Protein AF-A0A7Z9PZ47-F1 (afdb_monomer_lite)

Sequence (108 aa):
MQDSTTNFDTPYLTEKERDVLIDIAVGLTDRAIAERRYLSRRGVTSRLHSLYRKLRISIGRTPKGAQLYNLRNRAVAVAFFHGLLTRDTLRQHEQLWQKGEEDGGLRN

Structure (mmCIF, N/CA/C/O backbone):
data_AF-A0A7Z9PZ47-F1
#
_entry.id   AF-A0A7Z9PZ47-F1
#
loop_
_atom_site.group_PDB
_atom_site.id
_atom_site.type_symbol
_atom_site.label_atom_id
_atom_site.label_alt_id
_atom_site.label_comp_id
_atom_site.label_asym_id
_atom_site.label_entity_id
_atom_site.label_seq_id
_atom_site.pdbx_PDB_ins_code
_atom_site.Cartn_x
_atom_site.Cartn_y
_atom_site.Cartn_z
_atom_site.occupancy
_atom_site.B_iso_or_equiv
_atom_site.auth_seq_id
_atom_site.auth_comp_id
_atom_site.auth_asym_id
_atom_site.auth_atom_id
_atom_site.pdbx_PDB_model_num
ATOM 1 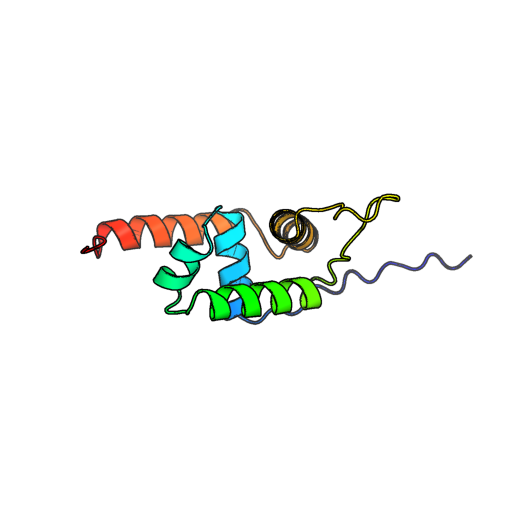N N . MET A 1 1 ? 9.726 -38.317 -3.929 1.00 53.78 1 MET A N 1
ATOM 2 C CA . MET A 1 1 ? 9.619 -36.912 -4.372 1.00 53.78 1 MET A CA 1
ATOM 3 C C . MET A 1 1 ? 8.779 -36.192 -3.336 1.00 53.78 1 MET A C 1
ATOM 5 O O . MET A 1 1 ? 7.614 -36.524 -3.203 1.00 53.78 1 MET A O 1
ATOM 9 N N . GLN A 1 2 ? 9.394 -35.349 -2.506 1.00 38.81 2 GLN A N 1
ATOM 10 C CA . GLN A 1 2 ? 8.678 -34.557 -1.502 1.00 38.81 2 GLN A CA 1
ATOM 11 C C . GLN A 1 2 ? 7.973 -33.413 -2.229 1.00 38.81 2 GLN A C 1
ATOM 13 O O . GLN A 1 2 ? 8.635 -32.478 -2.682 1.00 38.81 2 GLN A O 1
ATOM 18 N N . ASP A 1 3 ? 6.651 -33.508 -2.366 1.00 42.09 3 ASP A N 1
ATOM 19 C CA . ASP A 1 3 ? 5.838 -32.350 -2.711 1.00 42.09 3 ASP A CA 1
ATOM 20 C C . ASP A 1 3 ? 6.030 -31.317 -1.609 1.00 42.09 3 ASP A C 1
ATOM 22 O O . ASP A 1 3 ? 5.629 -31.487 -0.458 1.00 42.09 3 ASP A O 1
ATOM 26 N N . SER A 1 4 ? 6.740 -30.259 -1.981 1.00 45.03 4 SER A N 1
ATOM 27 C CA . SER A 1 4 ? 6.929 -29.075 -1.170 1.00 45.03 4 SER A CA 1
ATOM 28 C C . SER A 1 4 ? 5.570 -28.394 -1.083 1.00 45.03 4 SER A C 1
ATOM 30 O O . SER A 1 4 ? 5.241 -27.562 -1.929 1.00 45.03 4 SER A O 1
ATOM 32 N N . THR A 1 5 ? 4.759 -28.780 -0.094 1.00 45.31 5 THR A N 1
ATOM 33 C CA . THR A 1 5 ? 3.590 -28.015 0.341 1.00 45.31 5 THR A CA 1
ATOM 34 C C . THR A 1 5 ? 4.056 -26.583 0.517 1.00 45.31 5 THR A C 1
ATOM 36 O O . THR A 1 5 ? 4.807 -26.261 1.439 1.00 45.31 5 THR A O 1
ATOM 39 N N . THR A 1 6 ? 3.704 -25.749 -0.454 1.00 52.12 6 THR A N 1
ATOM 40 C CA . THR A 1 6 ? 4.057 -24.342 -0.489 1.00 52.12 6 THR A CA 1
ATOM 41 C C . THR A 1 6 ? 3.356 -23.750 0.716 1.00 52.12 6 THR A C 1
ATOM 43 O O . THR A 1 6 ? 2.136 -23.630 0.724 1.00 52.12 6 THR A O 1
ATOM 46 N N . ASN A 1 7 ? 4.107 -23.504 1.786 1.00 42.97 7 ASN A N 1
ATOM 47 C CA . ASN A 1 7 ? 3.565 -22.925 2.999 1.00 42.97 7 ASN A CA 1
ATOM 48 C C . ASN A 1 7 ? 3.008 -21.552 2.601 1.00 42.97 7 ASN A C 1
ATOM 50 O O . ASN A 1 7 ? 3.773 -20.629 2.306 1.00 42.97 7 ASN A O 1
ATOM 54 N N . PHE A 1 8 ? 1.683 -21.435 2.481 1.00 56.66 8 PHE A N 1
ATOM 55 C CA . PHE A 1 8 ? 0.997 -20.176 2.201 1.00 56.66 8 PHE A CA 1
ATOM 56 C C . PHE A 1 8 ? 0.990 -19.344 3.483 1.00 56.66 8 PHE A C 1
ATOM 58 O O . PHE A 1 8 ? -0.067 -19.024 4.017 1.00 56.66 8 PHE A O 1
ATOM 65 N N . ASP A 1 9 ? 2.177 -19.029 4.002 1.00 68.12 9 ASP A N 1
ATOM 66 C CA . ASP A 1 9 ? 2.321 -18.157 5.156 1.00 68.12 9 ASP A CA 1
ATOM 67 C C . ASP A 1 9 ? 1.698 -16.813 4.790 1.00 68.12 9 ASP A C 1
ATOM 69 O O . ASP A 1 9 ? 2.233 -16.061 3.968 1.00 68.12 9 ASP A O 1
ATOM 73 N N . THR A 1 10 ? 0.526 -16.538 5.360 1.00 73.31 10 THR A N 1
ATOM 74 C CA . THR A 1 10 ? -0.184 -15.283 5.151 1.00 73.31 10 THR A CA 1
ATOM 75 C C . THR A 1 10 ? 0.743 -14.140 5.559 1.00 73.31 10 THR A C 1
ATOM 77 O O . THR A 1 10 ? 1.185 -14.089 6.712 1.00 73.31 10 THR A O 1
ATOM 80 N N . PRO A 1 11 ? 1.083 -13.217 4.644 1.00 80.19 11 PRO A N 1
ATOM 81 C CA . PRO A 1 11 ? 2.074 -12.202 4.944 1.00 80.19 11 PRO A CA 1
ATOM 82 C C . PRO A 1 11 ? 1.569 -11.266 6.045 1.00 80.19 11 PRO A C 1
ATOM 84 O O . PRO A 1 11 ? 0.483 -10.692 5.954 1.00 80.19 11 PRO A O 1
ATOM 87 N N . TYR A 1 12 ? 2.380 -11.092 7.090 1.00 85.50 12 TYR A N 1
ATOM 88 C CA . TYR A 1 12 ? 2.051 -10.209 8.204 1.00 85.50 12 TYR A CA 1
ATOM 89 C C . TYR A 1 12 ? 2.212 -8.738 7.793 1.00 85.50 12 TYR A C 1
ATOM 91 O O . TYR A 1 12 ? 3.325 -8.214 7.670 1.00 85.50 12 TYR A O 1
ATOM 99 N N . LEU A 1 13 ? 1.082 -8.065 7.577 1.00 88.19 13 LEU A N 1
ATOM 100 C CA . LEU A 1 13 ? 1.009 -6.637 7.278 1.00 88.19 13 LEU A CA 1
ATOM 101 C C . LEU A 1 13 ? 0.625 -5.849 8.529 1.00 88.19 13 LEU A C 1
ATOM 103 O O . LEU A 1 13 ? -0.282 -6.236 9.266 1.00 88.19 13 LEU A O 1
ATOM 107 N N . THR A 1 14 ? 1.282 -4.709 8.733 1.00 90.12 14 THR A N 1
ATOM 108 C CA . THR A 1 14 ? 0.831 -3.727 9.731 1.00 90.12 14 THR A CA 1
ATOM 109 C C . THR A 1 14 ? -0.507 -3.121 9.303 1.00 90.12 14 THR A C 1
ATOM 111 O O . THR A 1 14 ? -0.824 -3.118 8.112 1.00 90.12 14 THR A O 1
ATOM 114 N N . GLU A 1 15 ? -1.274 -2.548 10.237 1.00 87.31 15 GLU A N 1
ATOM 115 C CA . GLU A 1 15 ? -2.528 -1.848 9.903 1.00 87.31 15 GLU A CA 1
ATOM 116 C C . GLU A 1 15 ? -2.318 -0.807 8.805 1.00 87.31 15 GLU A C 1
ATOM 118 O O . GLU A 1 15 ? -3.002 -0.852 7.791 1.00 87.31 15 GLU A O 1
ATOM 123 N N . LYS A 1 16 ? -1.274 0.024 8.927 1.00 88.88 16 LYS A N 1
ATOM 124 C CA . LYS A 1 16 ? -0.938 1.064 7.942 1.00 88.88 16 LYS A CA 1
ATOM 125 C C . LYS A 1 16 ? -0.599 0.513 6.551 1.00 88.88 16 LYS A C 1
ATOM 127 O O . LYS A 1 16 ? -0.785 1.210 5.559 1.00 88.88 16 LYS A O 1
ATOM 132 N N . GLU A 1 17 ? -0.050 -0.696 6.454 1.00 91.38 17 GLU A N 1
ATOM 133 C CA . GLU A 1 17 ? 0.238 -1.338 5.163 1.00 91.38 17 GLU A CA 1
ATOM 134 C C . GLU A 1 17 ? -1.008 -1.994 4.572 1.00 91.38 17 GLU A C 1
ATOM 136 O O . GLU A 1 17 ? -1.225 -1.887 3.367 1.00 91.38 17 GLU A O 1
ATOM 141 N N . ARG A 1 18 ? -1.836 -2.627 5.413 1.00 90.88 18 ARG A N 1
ATOM 142 C CA . ARG A 1 18 ? -3.145 -3.164 5.015 1.00 90.88 18 ARG A CA 1
ATOM 143 C C . ARG A 1 18 ? -4.043 -2.052 4.485 1.00 90.88 18 ARG A C 1
ATOM 145 O O . ARG A 1 18 ? -4.675 -2.192 3.452 1.00 90.88 18 ARG A O 1
ATOM 152 N N . ASP A 1 19 ? -4.017 -0.924 5.159 1.00 90.50 19 ASP A N 1
ATOM 153 C CA . ASP A 1 19 ? -4.697 0.298 4.789 1.00 90.50 19 ASP A CA 1
ATOM 154 C C . ASP A 1 19 ? -4.344 0.793 3.383 1.00 90.50 19 ASP A C 1
ATOM 156 O O . ASP A 1 19 ? -5.225 1.003 2.551 1.00 90.50 19 ASP A O 1
ATOM 160 N N . VAL A 1 20 ? -3.047 0.928 3.098 1.00 92.75 20 VAL A N 1
ATOM 161 C CA . VAL A 1 20 ? -2.568 1.323 1.767 1.00 92.75 20 VAL A CA 1
ATOM 162 C C . VAL A 1 20 ? -2.893 0.251 0.724 1.00 92.75 20 VAL A C 1
ATOM 164 O O . VAL A 1 20 ? -3.199 0.589 -0.415 1.00 92.75 20 VAL A O 1
ATOM 167 N N . LEU A 1 21 ? -2.854 -1.033 1.096 1.00 93.94 21 LEU A N 1
ATOM 168 C CA . LEU A 1 21 ? -3.252 -2.144 0.229 1.00 93.94 21 LEU A CA 1
ATOM 169 C C . LEU A 1 21 ? -4.740 -2.072 -0.160 1.00 93.94 21 LEU A C 1
ATOM 171 O O . LEU A 1 21 ? -5.073 -2.293 -1.322 1.00 93.94 21 LEU A O 1
ATOM 175 N N . ILE A 1 22 ? -5.630 -1.748 0.779 1.00 92.62 22 ILE A N 1
ATOM 176 C CA . ILE A 1 22 ? -7.054 -1.553 0.482 1.00 92.62 22 ILE A CA 1
ATOM 177 C C . ILE A 1 22 ? -7.228 -0.325 -0.412 1.00 92.62 22 ILE A C 1
ATOM 179 O O . ILE A 1 22 ? -7.943 -0.396 -1.409 1.00 92.62 22 ILE A O 1
ATOM 183 N N . ASP A 1 23 ? -6.522 0.771 -0.118 1.00 92.81 23 ASP A N 1
ATOM 184 C CA . ASP A 1 23 ? -6.619 1.996 -0.909 1.00 92.81 23 ASP A CA 1
ATOM 185 C C . ASP A 1 23 ? -6.216 1.771 -2.385 1.00 92.81 23 ASP A C 1
ATOM 187 O O . ASP A 1 23 ? -6.878 2.253 -3.305 1.00 92.81 23 ASP A O 1
ATOM 191 N N . ILE A 1 24 ? -5.158 0.992 -2.647 1.00 94.06 24 ILE A N 1
ATOM 192 C CA . ILE A 1 24 ? -4.798 0.636 -4.030 1.00 94.06 24 ILE A CA 1
ATOM 193 C C . ILE A 1 24 ? -5.797 -0.335 -4.666 1.00 94.06 24 ILE A C 1
ATOM 195 O O . ILE A 1 24 ? -5.980 -0.287 -5.880 1.00 94.06 24 ILE A O 1
ATOM 199 N N . ALA A 1 25 ? -6.433 -1.209 -3.880 1.00 93.19 25 ALA A N 1
ATOM 200 C CA . ALA A 1 25 ? -7.395 -2.186 -4.381 1.00 93.19 25 ALA A CA 1
ATOM 201 C C . ALA A 1 25 ? -8.703 -1.526 -4.839 1.00 93.19 25 ALA A C 1
ATOM 203 O O . ALA A 1 25 ? -9.276 -1.959 -5.834 1.00 93.19 25 ALA A O 1
ATOM 204 N N . VAL A 1 26 ? -9.125 -0.445 -4.175 1.00 89.62 26 VAL A N 1
ATOM 205 C CA . VAL A 1 26 ? -10.258 0.388 -4.621 1.00 89.62 26 VAL A CA 1
ATOM 206 C C . VAL A 1 26 ? -9.885 1.348 -5.763 1.00 89.62 26 VAL A C 1
ATOM 208 O O . VAL A 1 26 ? -10.754 2.004 -6.324 1.00 89.62 26 VAL A O 1
ATOM 211 N N . GLY A 1 27 ? -8.603 1.417 -6.146 1.00 90.50 27 GLY A N 1
ATOM 212 C CA . GLY A 1 27 ? -8.140 2.150 -7.330 1.00 90.50 27 GLY A CA 1
ATOM 213 C C . GLY A 1 27 ? -7.597 3.557 -7.071 1.00 90.50 27 GLY A C 1
ATOM 214 O O . GLY A 1 27 ? -7.472 4.345 -8.010 1.00 90.50 27 GLY A O 1
ATOM 215 N N . LEU A 1 28 ? -7.239 3.898 -5.832 1.00 90.94 28 LEU A N 1
ATOM 216 C CA . LEU A 1 28 ? -6.760 5.244 -5.516 1.00 90.94 28 LEU A CA 1
ATOM 217 C C . LEU A 1 28 ? -5.354 5.513 -6.045 1.00 90.94 28 LEU A C 1
ATOM 219 O O . LEU A 1 28 ? -4.467 4.654 -6.067 1.00 90.94 28 LEU A O 1
ATOM 223 N N . THR A 1 29 ? -5.134 6.769 -6.429 1.00 92.88 29 THR A N 1
ATOM 224 C CA . THR A 1 29 ? -3.818 7.256 -6.847 1.00 92.88 29 THR A CA 1
ATOM 225 C C . THR A 1 29 ? -2.932 7.553 -5.640 1.00 92.88 29 THR A C 1
ATOM 227 O O . THR A 1 29 ? -3.416 7.837 -4.547 1.00 92.88 29 THR A O 1
ATOM 230 N N . ASP A 1 30 ? -1.611 7.593 -5.841 1.00 93.00 30 ASP A N 1
ATOM 231 C CA . ASP A 1 30 ? -0.668 7.927 -4.761 1.00 93.00 30 ASP A CA 1
ATOM 232 C C . ASP A 1 30 ? -0.929 9.300 -4.139 1.00 93.00 30 ASP A C 1
ATOM 234 O O . ASP A 1 30 ? -0.627 9.509 -2.967 1.00 93.00 30 ASP A O 1
ATOM 238 N N . ARG A 1 31 ? -1.482 10.240 -4.917 1.00 93.12 31 ARG A N 1
ATOM 239 C CA . ARG A 1 31 ? -1.868 11.556 -4.411 1.00 93.12 31 ARG A CA 1
ATOM 240 C C . ARG A 1 31 ? -3.061 11.446 -3.459 1.00 93.12 31 ARG A C 1
ATOM 242 O O . ARG A 1 31 ? -2.966 11.939 -2.343 1.00 93.12 31 ARG A O 1
ATOM 249 N N . ALA A 1 32 ? -4.125 10.759 -3.867 1.00 91.19 32 ALA A N 1
ATOM 250 C CA . ALA A 1 32 ? -5.306 10.574 -3.026 1.00 91.19 32 ALA A CA 1
ATOM 251 C C . ALA A 1 32 ? -4.974 9.787 -1.744 1.00 91.19 32 ALA A C 1
ATOM 253 O O . ALA A 1 32 ? -5.437 10.126 -0.659 1.00 91.19 32 ALA A O 1
ATOM 254 N N . ILE A 1 33 ? -4.101 8.776 -1.844 1.00 92.62 33 ILE A N 1
ATOM 255 C CA . ILE A 1 33 ? -3.599 8.028 -0.680 1.00 92.62 33 ILE A CA 1
ATOM 256 C C . ILE A 1 33 ? -2.781 8.939 0.240 1.00 92.62 33 ILE A C 1
ATOM 258 O O . ILE A 1 33 ? -2.931 8.879 1.458 1.00 92.62 33 ILE A O 1
ATOM 262 N N . ALA A 1 34 ? -1.908 9.777 -0.327 1.00 93.94 34 ALA A N 1
ATOM 263 C CA . ALA A 1 34 ? -1.107 10.725 0.440 1.00 93.94 34 ALA A CA 1
ATOM 264 C C . ALA A 1 34 ? -1.993 11.679 1.253 1.00 93.94 34 ALA A C 1
ATOM 266 O O . ALA A 1 34 ? -1.783 11.819 2.456 1.00 93.94 34 ALA A O 1
ATOM 267 N N . GLU A 1 35 ? -3.011 12.260 0.620 1.00 91.69 35 GLU A N 1
ATOM 268 C CA . GLU A 1 35 ? -3.976 13.156 1.264 1.00 91.69 35 GLU A CA 1
ATOM 269 C C . GLU A 1 35 ? -4.778 12.424 2.355 1.00 91.69 35 GLU A C 1
ATOM 271 O O . GLU A 1 35 ? -4.731 12.824 3.517 1.00 91.69 35 GLU A O 1
ATOM 276 N N . ARG A 1 36 ? -5.408 11.284 2.035 1.00 87.56 36 ARG A N 1
ATOM 277 C CA . ARG A 1 36 ? -6.223 10.503 2.988 1.00 87.56 36 ARG A CA 1
ATOM 278 C C . ARG A 1 36 ? -5.453 10.027 4.215 1.00 87.56 36 ARG A C 1
ATOM 280 O O . ARG A 1 36 ? -6.019 9.883 5.294 1.00 87.56 36 ARG A O 1
ATOM 287 N N . ARG A 1 37 ? -4.176 9.687 4.043 1.00 89.44 37 ARG A N 1
ATOM 288 C CA . ARG A 1 37 ? -3.354 9.065 5.090 1.00 89.44 37 ARG A CA 1
ATOM 289 C C . ARG A 1 37 ? -2.403 10.050 5.767 1.00 89.44 37 ARG A C 1
ATOM 291 O O . ARG A 1 37 ? -1.575 9.609 6.566 1.00 89.44 37 ARG A O 1
ATOM 298 N N . TYR A 1 38 ? -2.494 11.343 5.441 1.00 92.06 38 TYR A N 1
ATOM 299 C CA . TYR A 1 38 ? -1.587 12.394 5.917 1.00 92.06 38 TYR A CA 1
ATOM 300 C C . TYR A 1 38 ? -0.109 12.046 5.673 1.00 92.06 38 TYR A C 1
ATOM 302 O O . TYR A 1 38 ? 0.753 12.169 6.545 1.00 92.06 38 TYR A O 1
ATOM 310 N N . LEU A 1 39 ? 0.189 11.542 4.473 1.00 92.25 39 LEU A N 1
ATOM 311 C CA . LEU A 1 39 ? 1.527 11.142 4.049 1.00 92.25 39 LEU A CA 1
ATOM 312 C C . LEU A 1 39 ? 2.062 12.085 2.980 1.00 92.25 39 LEU A C 1
ATOM 314 O O . LEU A 1 39 ? 1.326 12.646 2.180 1.00 92.25 39 LEU A O 1
ATOM 318 N N . SER A 1 40 ? 3.386 12.175 2.879 1.00 95.12 40 SER A N 1
ATOM 319 C CA . SER A 1 40 ? 4.004 12.704 1.665 1.00 95.12 40 SER A CA 1
ATOM 320 C C . SER A 1 40 ? 3.918 11.677 0.531 1.00 95.12 40 SER A C 1
ATOM 322 O O . SER A 1 40 ? 3.854 10.468 0.772 1.00 95.12 40 SER A O 1
ATOM 324 N N . ARG A 1 41 ? 4.034 12.129 -0.725 1.00 93.06 41 ARG A N 1
ATOM 325 C CA . ARG A 1 41 ? 4.127 11.229 -1.894 1.00 93.06 41 ARG A CA 1
ATOM 326 C C . ARG A 1 41 ? 5.253 10.197 -1.742 1.00 93.06 41 ARG A C 1
ATOM 328 O O . ARG A 1 41 ? 5.046 9.017 -1.998 1.00 93.06 41 ARG A O 1
ATOM 335 N N . ARG A 1 42 ? 6.423 10.619 -1.237 1.00 93.75 42 ARG A N 1
ATOM 336 C CA . ARG A 1 42 ? 7.537 9.708 -0.901 1.00 93.75 42 ARG A CA 1
ATOM 337 C C . ARG A 1 42 ? 7.153 8.717 0.202 1.00 93.75 42 ARG A C 1
ATOM 339 O O . ARG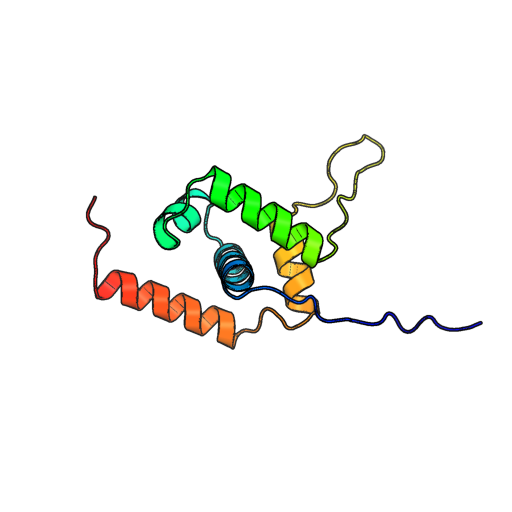 A 1 42 ? 7.558 7.559 0.152 1.00 93.75 42 ARG A O 1
ATOM 346 N N . GLY A 1 43 ? 6.361 9.154 1.179 1.00 94.38 43 GLY A N 1
ATOM 347 C CA . GLY A 1 43 ? 5.824 8.308 2.242 1.00 94.38 43 GLY A CA 1
ATOM 348 C C . GLY A 1 43 ? 4.884 7.214 1.731 1.00 94.38 43 GLY A C 1
ATOM 349 O O . GLY A 1 43 ? 4.919 6.103 2.267 1.00 94.38 43 GLY A O 1
ATOM 350 N N . VAL A 1 44 ? 4.097 7.496 0.688 1.00 94.62 44 VAL A N 1
ATOM 351 C CA . VAL A 1 44 ? 3.279 6.490 -0.011 1.00 94.62 44 VAL A CA 1
ATOM 352 C C . VAL A 1 44 ? 4.175 5.502 -0.751 1.00 94.62 44 VAL A C 1
ATOM 354 O O . VAL A 1 44 ? 4.081 4.301 -0.514 1.00 94.62 44 VAL A O 1
ATOM 357 N N . THR A 1 45 ? 5.121 5.991 -1.560 1.00 93.88 45 THR A N 1
ATOM 358 C CA . THR A 1 45 ? 6.074 5.137 -2.287 1.00 93.88 45 THR A CA 1
ATOM 359 C C . THR A 1 45 ? 6.844 4.204 -1.347 1.00 93.88 45 THR A C 1
ATOM 361 O O . THR A 1 45 ? 6.922 3.005 -1.598 1.00 93.88 45 THR A O 1
ATOM 364 N N . SER A 1 46 ? 7.354 4.717 -0.222 1.00 94.31 46 SER A N 1
ATOM 365 C CA . SER A 1 46 ? 8.065 3.916 0.786 1.00 94.31 46 SER A CA 1
ATOM 366 C C . SER A 1 46 ? 7.195 2.791 1.363 1.00 94.31 46 SER A C 1
ATOM 368 O O . SER A 1 46 ? 7.639 1.644 1.464 1.00 94.31 46 SER A O 1
ATOM 370 N N . ARG A 1 47 ? 5.922 3.083 1.667 1.00 93.75 47 ARG A N 1
ATOM 371 C CA . ARG A 1 47 ? 4.965 2.071 2.137 1.00 93.75 47 ARG A CA 1
ATOM 372 C C . ARG A 1 47 ? 4.659 1.030 1.071 1.00 93.75 47 ARG A C 1
ATOM 374 O O . ARG A 1 47 ? 4.664 -0.150 1.397 1.00 93.75 47 ARG A O 1
ATOM 381 N N . LEU A 1 48 ? 4.472 1.435 -0.186 1.00 93.81 48 LEU A N 1
ATOM 382 C CA . LEU A 1 48 ? 4.272 0.498 -1.295 1.00 93.81 48 LEU A CA 1
ATOM 383 C C . LEU A 1 48 ? 5.477 -0.432 -1.467 1.00 93.81 48 LEU A C 1
ATOM 385 O O . LEU A 1 48 ? 5.301 -1.639 -1.586 1.00 93.81 48 LEU A O 1
ATOM 389 N N . HIS A 1 49 ? 6.705 0.084 -1.385 1.00 92.88 49 HIS A N 1
ATOM 390 C CA . HIS A 1 49 ? 7.895 -0.769 -1.409 1.00 92.88 49 HIS A CA 1
ATOM 391 C C . HIS A 1 49 ? 7.943 -1.744 -0.226 1.00 92.88 49 HIS A C 1
ATOM 393 O O . HIS A 1 49 ? 8.278 -2.912 -0.423 1.00 92.88 49 HIS A O 1
ATOM 399 N N . SER A 1 50 ? 7.597 -1.300 0.989 1.00 92.75 50 SER A N 1
ATOM 400 C CA . SER A 1 50 ? 7.502 -2.192 2.156 1.00 92.75 50 SER A CA 1
ATOM 401 C C . SER A 1 50 ? 6.459 -3.289 1.943 1.00 92.75 50 SER A C 1
ATOM 403 O O . SER A 1 50 ? 6.764 -4.468 2.122 1.00 92.75 50 SER A O 1
ATOM 405 N N . LEU A 1 51 ? 5.272 -2.907 1.470 1.00 93.44 51 LEU A N 1
ATOM 406 C CA . LEU A 1 51 ? 4.175 -3.807 1.137 1.00 93.44 51 LEU A CA 1
ATOM 407 C C . LEU A 1 51 ? 4.618 -4.858 0.113 1.00 93.44 51 LEU A C 1
ATOM 409 O O . LEU A 1 51 ? 4.442 -6.049 0.348 1.00 93.44 51 LEU A O 1
ATOM 413 N N . TYR A 1 52 ? 5.263 -4.451 -0.984 1.00 92.81 52 TYR A N 1
ATOM 414 C CA . TYR A 1 52 ? 5.722 -5.380 -2.021 1.00 92.81 52 TYR A CA 1
ATOM 415 C C . TYR A 1 52 ? 6.746 -6.389 -1.498 1.00 92.81 52 TYR A C 1
ATOM 417 O O . TYR A 1 52 ? 6.677 -7.566 -1.854 1.00 92.81 52 TYR A O 1
ATOM 425 N N . ARG A 1 53 ? 7.664 -5.956 -0.622 1.00 91.38 53 ARG A N 1
ATOM 426 C CA . ARG A 1 53 ? 8.617 -6.865 0.031 1.00 91.38 53 ARG A CA 1
ATOM 427 C C . ARG A 1 53 ? 7.904 -7.875 0.927 1.00 91.38 53 ARG A C 1
ATOM 429 O O . ARG A 1 53 ? 8.221 -9.058 0.862 1.00 91.38 53 ARG A O 1
ATOM 436 N N . LYS A 1 54 ? 6.938 -7.431 1.739 1.00 92.00 54 LYS A N 1
ATOM 437 C CA . LYS A 1 54 ? 6.189 -8.308 2.657 1.00 92.00 54 LYS A CA 1
ATOM 438 C C . LYS A 1 54 ? 5.299 -9.302 1.923 1.00 92.00 54 LYS A C 1
ATOM 440 O O . LYS A 1 54 ? 5.247 -10.460 2.310 1.00 92.00 54 LYS A O 1
ATOM 445 N N . LEU A 1 55 ? 4.686 -8.873 0.823 1.00 90.56 55 LEU A N 1
ATOM 446 C CA . LEU A 1 55 ? 3.929 -9.731 -0.088 1.00 90.56 55 LEU A CA 1
ATOM 447 C C . LEU A 1 55 ? 4.829 -10.626 -0.963 1.00 90.56 55 LEU A C 1
ATOM 449 O O . LEU A 1 55 ? 4.319 -11.338 -1.823 1.00 90.56 55 LEU A O 1
ATOM 453 N N . ARG A 1 56 ? 6.160 -10.576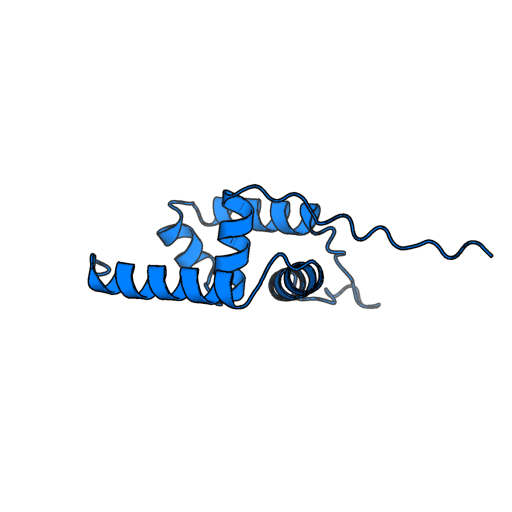 -0.778 1.00 89.12 56 ARG A N 1
ATOM 454 C CA . ARG A 1 56 ? 7.160 -11.356 -1.528 1.00 89.12 56 ARG A CA 1
ATOM 455 C C . ARG A 1 56 ? 6.965 -11.261 -3.048 1.00 89.12 56 ARG A C 1
ATOM 457 O O . ARG A 1 56 ? 7.161 -12.227 -3.785 1.00 89.12 56 ARG A O 1
ATOM 464 N N . ILE A 1 57 ? 6.571 -10.084 -3.537 1.00 87.62 57 ILE A N 1
ATOM 465 C CA . ILE A 1 57 ? 6.298 -9.874 -4.959 1.00 87.62 57 ILE A CA 1
ATOM 466 C C . ILE A 1 57 ? 7.623 -9.839 -5.711 1.00 87.62 57 ILE A C 1
ATOM 468 O O . ILE A 1 57 ? 8.424 -8.920 -5.538 1.00 87.62 57 ILE A O 1
ATOM 472 N N . SER A 1 58 ? 7.841 -10.822 -6.586 1.00 79.69 58 SER A N 1
ATOM 473 C CA . SER A 1 58 ? 9.004 -10.797 -7.469 1.00 79.69 58 SER A CA 1
ATOM 474 C C . SER A 1 58 ? 8.859 -9.694 -8.520 1.00 79.69 58 SER A C 1
ATOM 476 O O . SER A 1 58 ? 7.815 -9.541 -9.166 1.00 79.69 58 SER A O 1
ATOM 478 N N . ILE A 1 59 ? 9.935 -8.934 -8.720 1.00 78.25 59 ILE A N 1
ATOM 479 C CA . ILE A 1 59 ? 10.060 -8.014 -9.847 1.00 78.25 59 ILE A CA 1
ATOM 480 C C . ILE A 1 59 ? 10.438 -8.861 -11.064 1.00 78.25 59 ILE A C 1
ATOM 482 O O . ILE A 1 59 ? 11.602 -8.948 -11.447 1.00 78.25 59 ILE A O 1
ATOM 486 N N . GLY A 1 60 ? 9.447 -9.547 -11.635 1.00 82.38 60 GLY A N 1
ATOM 487 C CA . GLY A 1 60 ? 9.626 -10.279 -12.884 1.00 82.38 60 GLY A CA 1
ATOM 488 C C . GLY A 1 60 ? 10.080 -9.326 -13.991 1.00 82.38 60 GLY A C 1
ATOM 489 O O . GLY A 1 60 ? 9.591 -8.194 -14.082 1.00 82.38 60 GLY A O 1
ATOM 490 N N . ARG A 1 61 ? 11.011 -9.773 -14.835 1.00 87.50 61 ARG A N 1
ATOM 491 C CA . ARG A 1 61 ? 11.472 -9.036 -16.017 1.00 87.50 61 ARG A CA 1
ATOM 492 C C . ARG A 1 61 ? 11.318 -9.900 -17.260 1.00 87.50 61 ARG A C 1
ATOM 494 O O . ARG A 1 61 ? 11.479 -11.114 -17.205 1.00 87.50 61 ARG A O 1
ATOM 501 N N . THR A 1 62 ? 10.996 -9.261 -18.374 1.00 88.38 62 THR A N 1
ATOM 502 C CA . THR A 1 62 ? 11.038 -9.880 -19.702 1.00 88.38 62 THR A CA 1
ATOM 503 C C . THR A 1 62 ? 12.490 -10.174 -20.103 1.00 88.38 62 THR A C 1
ATOM 505 O O . THR A 1 62 ? 13.404 -9.549 -19.557 1.00 88.38 62 THR A O 1
ATOM 508 N N . PRO A 1 63 ? 12.733 -11.033 -21.112 1.00 88.75 63 PRO A N 1
ATOM 509 C CA . PRO A 1 63 ? 14.080 -11.255 -21.647 1.00 88.75 63 PRO A CA 1
ATOM 510 C C . PRO A 1 63 ? 14.779 -9.968 -22.117 1.00 88.75 63 PRO A C 1
ATOM 512 O O . PRO A 1 63 ? 15.997 -9.868 -22.069 1.00 88.75 63 PRO A O 1
ATOM 515 N N . LYS A 1 64 ? 14.003 -8.953 -22.523 1.00 89.75 64 LYS A N 1
ATOM 516 C CA . LYS A 1 64 ? 14.497 -7.628 -22.936 1.00 89.75 64 LYS A CA 1
ATOM 517 C C . LYS A 1 64 ? 14.700 -6.654 -21.762 1.00 89.75 64 LYS A C 1
ATOM 519 O O . LYS A 1 64 ? 14.899 -5.465 -21.977 1.00 89.75 64 LYS A O 1
ATOM 524 N N . GLY A 1 65 ? 14.590 -7.119 -20.516 1.00 85.62 65 GLY A N 1
ATOM 525 C CA . GLY A 1 65 ? 14.836 -6.330 -19.303 1.00 85.62 65 GLY A CA 1
ATOM 526 C C . GLY A 1 65 ? 13.667 -5.459 -18.819 1.00 85.62 65 GLY A C 1
ATOM 527 O O . GLY A 1 65 ? 13.729 -4.939 -17.699 1.00 85.62 65 GLY A O 1
ATOM 528 N N . ALA A 1 66 ? 12.586 -5.334 -19.598 1.00 86.88 66 ALA A N 1
ATOM 529 C CA . ALA A 1 66 ? 11.387 -4.592 -19.200 1.00 86.88 66 ALA A CA 1
ATOM 530 C C . ALA A 1 66 ? 10.652 -5.285 -18.042 1.00 86.88 66 ALA A C 1
ATOM 532 O O . ALA A 1 66 ? 10.661 -6.513 -17.949 1.00 86.88 66 ALA A O 1
ATOM 533 N N . GLN A 1 67 ? 10.007 -4.509 -17.170 1.00 87.31 67 GLN A N 1
ATOM 534 C CA . GLN A 1 67 ? 9.266 -5.045 -16.029 1.00 87.31 67 GLN A CA 1
ATOM 535 C C . GLN A 1 67 ? 8.031 -5.824 -16.502 1.00 87.31 67 GLN A C 1
ATOM 537 O O . GLN A 1 67 ? 7.241 -5.320 -17.293 1.00 87.31 67 GLN A O 1
ATOM 542 N N . LEU A 1 68 ? 7.885 -7.061 -16.027 1.00 89.12 68 LEU A N 1
ATOM 543 C CA . LEU A 1 68 ? 6.845 -7.990 -16.476 1.00 89.12 68 LEU A CA 1
ATOM 544 C C . LEU A 1 68 ? 5.475 -7.676 -15.869 1.00 89.12 68 LEU A C 1
ATOM 546 O O . LEU A 1 68 ? 4.448 -7.870 -16.509 1.00 89.12 68 LEU A O 1
ATOM 550 N N . TYR A 1 69 ? 5.464 -7.196 -14.626 1.00 88.69 69 TYR A N 1
ATOM 551 C CA . TYR A 1 69 ? 4.242 -6.944 -13.871 1.00 88.69 69 TYR A CA 1
ATOM 552 C C . TYR A 1 69 ? 4.166 -5.493 -13.415 1.00 88.69 69 TYR A C 1
ATOM 554 O O . TYR A 1 69 ? 5.138 -4.938 -12.902 1.00 88.69 69 TYR A O 1
ATOM 562 N N . ASN A 1 70 ? 2.967 -4.916 -13.484 1.00 91.31 70 ASN A N 1
ATOM 563 C CA . ASN A 1 70 ? 2.648 -3.751 -12.674 1.00 91.31 70 ASN A CA 1
ATOM 564 C C . ASN A 1 70 ? 2.607 -4.190 -11.202 1.00 91.31 70 ASN A C 1
ATOM 566 O O . ASN A 1 70 ? 1.741 -4.974 -10.808 1.00 91.31 70 ASN A O 1
ATOM 570 N N . LEU A 1 71 ? 3.552 -3.705 -10.394 1.00 91.12 71 LEU A N 1
ATOM 571 C CA . LEU A 1 71 ? 3.695 -4.140 -9.002 1.00 91.12 71 LEU A CA 1
ATOM 572 C C . LEU A 1 71 ? 2.462 -3.826 -8.145 1.00 91.12 71 LEU A C 1
ATOM 574 O O . LEU A 1 71 ? 2.147 -4.611 -7.255 1.00 91.12 71 LEU A O 1
ATOM 578 N N . ARG A 1 72 ? 1.733 -2.738 -8.438 1.00 92.50 72 ARG A N 1
ATOM 579 C CA . ARG A 1 72 ? 0.509 -2.371 -7.712 1.00 92.50 72 ARG A CA 1
ATOM 580 C C . ARG A 1 72 ? -0.591 -3.394 -7.974 1.00 92.50 72 ARG A C 1
ATOM 582 O O . ARG A 1 72 ? -1.120 -3.979 -7.035 1.00 92.50 72 ARG A O 1
ATOM 589 N N . ASN A 1 73 ? -0.863 -3.683 -9.244 1.00 93.19 73 ASN A N 1
ATOM 590 C CA . ASN A 1 73 ? -1.878 -4.673 -9.615 1.00 93.19 73 ASN A CA 1
ATOM 591 C C . ASN A 1 73 ? -1.477 -6.072 -9.133 1.00 93.19 73 ASN A C 1
ATOM 593 O O . ASN A 1 73 ? -2.315 -6.843 -8.668 1.00 93.19 73 ASN A O 1
ATOM 597 N N . ARG A 1 74 ? -0.177 -6.392 -9.186 1.00 93.12 74 ARG A N 1
ATOM 598 C CA . ARG A 1 74 ? 0.338 -7.658 -8.664 1.00 93.12 74 ARG A CA 1
ATOM 599 C C . ARG A 1 74 ? 0.143 -7.771 -7.154 1.00 93.12 74 ARG A C 1
ATOM 601 O O . ARG A 1 74 ? -0.188 -8.857 -6.694 1.00 93.12 74 ARG A O 1
ATOM 608 N N . ALA A 1 75 ? 0.307 -6.683 -6.403 1.00 93.62 75 ALA A N 1
ATOM 609 C CA . ALA A 1 75 ? 0.062 -6.667 -4.964 1.00 93.62 75 ALA A CA 1
ATOM 610 C C . ALA A 1 75 ? -1.398 -6.951 -4.624 1.00 93.62 75 ALA A C 1
ATOM 612 O O . ALA A 1 75 ? -1.653 -7.778 -3.755 1.00 93.62 75 ALA A O 1
ATOM 613 N N . VAL A 1 76 ? -2.337 -6.338 -5.351 1.00 93.88 76 VAL A N 1
ATOM 614 C CA . VAL A 1 76 ? -3.774 -6.603 -5.190 1.00 93.88 76 VAL A CA 1
ATOM 615 C C . VAL A 1 76 ? -4.086 -8.076 -5.463 1.00 93.88 76 VAL A C 1
ATOM 617 O O . VAL A 1 76 ? -4.707 -8.732 -4.632 1.00 93.88 76 VAL A O 1
ATOM 620 N N . ALA A 1 77 ? -3.591 -8.628 -6.575 1.00 92.25 77 ALA A N 1
ATOM 621 C CA . ALA A 1 77 ? -3.816 -10.032 -6.918 1.00 92.25 77 ALA A CA 1
ATOM 622 C C . ALA A 1 77 ? -3.236 -10.994 -5.865 1.00 92.25 77 ALA A C 1
ATOM 624 O O . ALA A 1 77 ? -3.921 -11.905 -5.413 1.00 92.25 77 ALA A O 1
ATOM 625 N N . VAL A 1 78 ? -1.988 -10.777 -5.437 1.00 91.50 78 VAL A N 1
ATOM 626 C CA . VAL A 1 78 ? -1.337 -11.607 -4.409 1.00 91.50 78 VAL A CA 1
ATOM 627 C C . VAL A 1 78 ? -2.090 -11.520 -3.082 1.00 91.50 78 VAL A C 1
ATOM 629 O O . VAL A 1 78 ? -2.375 -12.546 -2.474 1.00 91.50 78 VAL A O 1
ATOM 632 N N . ALA A 1 79 ? -2.471 -10.318 -2.650 1.00 91.44 79 ALA A N 1
ATOM 633 C CA . ALA A 1 79 ? -3.243 -10.139 -1.428 1.00 91.44 79 ALA A CA 1
ATOM 634 C C . ALA A 1 79 ? -4.616 -10.824 -1.481 1.00 91.44 79 ALA A C 1
ATOM 636 O O . ALA A 1 79 ? -5.038 -11.409 -0.484 1.00 91.44 79 ALA A O 1
ATOM 637 N N . PHE A 1 80 ? -5.286 -10.796 -2.635 1.00 90.38 80 PHE A N 1
ATOM 638 C CA . PHE A 1 80 ? -6.538 -11.517 -2.846 1.00 90.38 80 PHE A CA 1
ATOM 639 C C . PHE A 1 80 ? -6.349 -13.034 -2.702 1.00 90.38 80 PHE A C 1
ATOM 641 O O . PHE A 1 80 ? -7.096 -13.673 -1.967 1.00 90.38 80 PHE A O 1
ATOM 648 N N . PHE A 1 81 ? -5.304 -13.610 -3.309 1.00 88.88 81 PHE A N 1
ATOM 649 C CA . PHE A 1 81 ? -5.013 -15.045 -3.183 1.00 88.88 81 PHE A CA 1
ATOM 650 C C . PHE A 1 81 ? -4.658 -15.481 -1.755 1.00 88.88 81 PHE A C 1
ATOM 652 O O . PHE A 1 81 ? -4.933 -16.617 -1.384 1.00 88.88 81 PHE A O 1
ATOM 659 N N . HIS A 1 82 ? -4.094 -14.586 -0.941 1.00 87.06 82 HIS A N 1
ATOM 660 C CA . HIS A 1 82 ? -3.841 -14.837 0.483 1.00 87.06 82 HIS A CA 1
ATOM 661 C C . HIS A 1 82 ? -5.059 -14.575 1.388 1.00 87.06 82 HIS A C 1
ATOM 663 O O . HIS A 1 82 ? -4.940 -14.697 2.605 1.00 87.06 82 HIS A O 1
ATOM 669 N N . GLY A 1 83 ? -6.209 -14.167 0.837 1.00 87.25 83 GLY A N 1
ATOM 670 C CA . GLY A 1 83 ? -7.399 -13.816 1.621 1.00 87.25 83 GLY A CA 1
ATOM 671 C C . GLY A 1 83 ? -7.257 -12.525 2.439 1.00 87.25 83 GLY A C 1
ATOM 672 O O . GLY A 1 83 ? -8.075 -12.262 3.316 1.00 87.25 83 GLY A O 1
ATOM 673 N N . LEU A 1 84 ? -6.235 -11.705 2.161 1.00 87.44 84 LEU A N 1
ATOM 674 C CA . LEU A 1 84 ? -6.021 -10.407 2.818 1.00 87.44 84 LEU A CA 1
ATOM 675 C C . LEU A 1 84 ? -6.968 -9.321 2.300 1.00 87.44 84 LEU A C 1
ATOM 677 O O . LEU A 1 84 ? -7.176 -8.315 2.976 1.00 87.44 84 LEU A O 1
ATOM 681 N N . LEU A 1 85 ? -7.500 -9.519 1.094 1.00 89.38 85 LEU A N 1
ATOM 682 C CA . LEU A 1 85 ? -8.531 -8.689 0.487 1.00 89.38 85 LEU A CA 1
ATOM 683 C C . LEU A 1 85 ? -9.778 -9.542 0.282 1.00 89.38 85 LEU A C 1
ATOM 685 O O . LEU A 1 85 ? -9.801 -10.428 -0.570 1.00 89.38 85 LEU A O 1
ATOM 689 N N . THR A 1 86 ? -10.820 -9.255 1.050 1.00 87.00 86 THR A N 1
ATOM 690 C CA . THR A 1 86 ? -12.150 -9.852 0.898 1.00 87.00 86 THR A CA 1
ATOM 691 C C . THR A 1 86 ? -13.165 -8.791 0.495 1.00 87.00 86 THR A C 1
ATOM 693 O O . THR A 1 86 ? -12.980 -7.595 0.743 1.00 87.00 86 THR A O 1
ATOM 696 N N . ARG A 1 87 ? -14.274 -9.230 -0.111 1.00 86.31 87 ARG A N 1
ATOM 697 C CA . ARG A 1 87 ? -15.387 -8.353 -0.505 1.00 86.31 87 ARG A CA 1
ATOM 698 C C . ARG A 1 87 ? -15.825 -7.432 0.637 1.00 86.31 87 ARG A C 1
ATOM 700 O O . ARG A 1 87 ? -16.047 -6.249 0.401 1.00 86.31 87 ARG A O 1
ATOM 707 N N . ASP A 1 88 ? -15.907 -7.963 1.854 1.00 83.62 88 ASP A N 1
ATOM 708 C CA . ASP A 1 88 ? -16.357 -7.199 3.018 1.00 83.62 88 ASP A CA 1
ATOM 709 C C . ASP A 1 88 ? -15.363 -6.101 3.399 1.00 83.62 88 ASP A C 1
ATOM 711 O O . ASP A 1 88 ? -15.781 -4.967 3.620 1.00 83.62 88 ASP A O 1
ATOM 715 N N . THR A 1 89 ? -14.054 -6.391 3.381 1.00 82.44 89 THR A N 1
ATOM 716 C CA . THR A 1 89 ? -13.023 -5.374 3.662 1.00 82.44 89 THR A CA 1
ATOM 717 C C . THR A 1 89 ? -13.053 -4.229 2.652 1.00 82.44 89 THR A C 1
ATOM 719 O O . THR A 1 89 ? -12.964 -3.067 3.039 1.00 82.44 89 THR A O 1
ATOM 722 N N . LEU A 1 90 ? -13.247 -4.538 1.365 1.00 83.88 90 LEU A N 1
ATOM 723 C CA . LEU A 1 90 ? -13.367 -3.525 0.315 1.00 83.88 90 LEU A CA 1
ATOM 724 C C . LEU A 1 90 ? -14.638 -2.685 0.494 1.00 83.88 90 LEU A C 1
ATOM 726 O O . LEU A 1 90 ? -14.568 -1.459 0.472 1.00 83.88 90 LEU A O 1
ATOM 730 N N . ARG A 1 91 ? -15.784 -3.333 0.747 1.00 83.50 91 ARG A N 1
ATOM 731 C CA . ARG A 1 91 ? -17.078 -2.657 0.914 1.00 83.50 91 ARG A CA 1
ATOM 732 C C . ARG A 1 91 ? -17.109 -1.744 2.136 1.00 83.50 91 ARG A C 1
ATOM 734 O O . ARG A 1 91 ? -17.629 -0.637 2.051 1.00 83.50 91 ARG A O 1
ATOM 741 N N . GLN A 1 92 ? -16.564 -2.193 3.267 1.00 80.50 92 GLN A N 1
ATOM 742 C CA . GLN A 1 92 ? -16.455 -1.371 4.475 1.00 80.50 92 GLN A CA 1
ATOM 743 C C . GLN A 1 92 ? -15.641 -0.108 4.205 1.00 80.50 92 GLN A C 1
ATOM 745 O O . GLN A 1 92 ? -16.036 0.985 4.605 1.00 80.50 92 GLN A O 1
ATOM 750 N N . HIS A 1 93 ? -14.524 -0.248 3.491 1.00 76.88 93 HIS A N 1
ATOM 751 C CA . HIS A 1 93 ? -13.666 0.890 3.192 1.00 76.88 93 HIS A CA 1
ATOM 752 C C . HIS A 1 93 ? -14.335 1.866 2.229 1.00 76.88 93 HIS A C 1
ATOM 754 O O . HIS A 1 93 ? -14.269 3.070 2.455 1.00 76.88 93 HIS A O 1
ATOM 760 N N . GLU A 1 94 ? -15.026 1.366 1.205 1.00 78.50 94 GLU A N 1
ATOM 761 C CA . GLU A 1 94 ? -15.806 2.178 0.264 1.00 78.50 94 GLU A CA 1
ATOM 762 C C . GLU A 1 94 ? -16.953 2.934 0.958 1.00 78.50 94 GLU A C 1
ATOM 764 O O . GLU A 1 94 ? -17.171 4.113 0.695 1.00 78.50 94 GLU A O 1
ATOM 769 N N . GLN A 1 95 ? -17.624 2.313 1.932 1.00 78.75 95 GLN A N 1
ATOM 770 C CA . GLN A 1 95 ? -18.631 2.990 2.758 1.00 78.75 95 GLN A CA 1
ATOM 771 C C . GLN A 1 95 ? -18.028 4.075 3.657 1.00 78.75 95 GLN A C 1
ATOM 773 O O . GLN A 1 95 ? -18.636 5.127 3.833 1.00 78.75 95 GLN A O 1
ATOM 778 N N . LEU A 1 96 ? -16.838 3.846 4.224 1.00 73.69 96 LEU A N 1
ATOM 779 C CA . LEU A 1 96 ? -16.112 4.873 4.982 1.00 73.69 96 LEU A CA 1
ATOM 780 C C . LEU A 1 96 ? -15.684 6.041 4.086 1.00 73.69 96 LEU A C 1
ATOM 782 O O . LEU A 1 96 ? -15.661 7.179 4.542 1.00 73.69 96 LEU A O 1
ATOM 786 N N . TRP A 1 97 ? -15.346 5.767 2.824 1.00 67.44 97 TRP A N 1
ATOM 787 C CA . TRP A 1 97 ? -15.099 6.798 1.816 1.00 67.44 97 TRP A CA 1
ATOM 788 C C 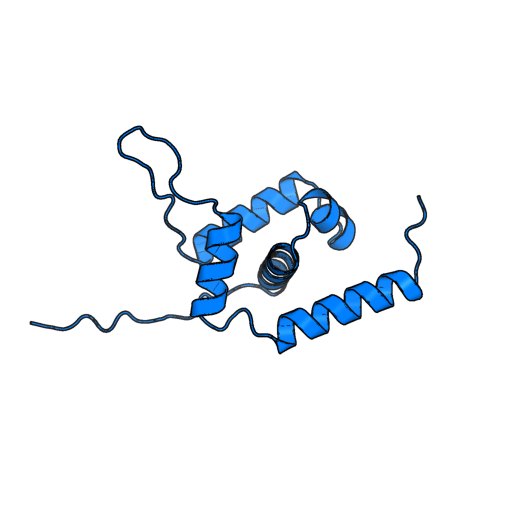. TRP A 1 97 ? -16.350 7.641 1.556 1.00 67.44 97 TRP A C 1
ATOM 790 O O . TRP A 1 97 ? -16.282 8.853 1.725 1.00 67.44 97 TRP A O 1
ATOM 800 N N . GLN A 1 98 ? -17.481 7.010 1.227 1.00 68.69 98 GLN A N 1
ATOM 801 C CA . GLN A 1 98 ? -18.739 7.719 0.946 1.00 68.69 98 GLN A CA 1
ATOM 802 C C . GLN A 1 98 ? -19.210 8.546 2.148 1.00 68.69 98 GLN A C 1
ATOM 804 O O . GLN A 1 98 ? -19.533 9.718 2.002 1.00 68.69 98 GLN A O 1
ATOM 809 N N . LYS A 1 99 ? -19.148 7.985 3.362 1.00 65.44 99 LYS A N 1
ATOM 810 C CA . LYS A 1 99 ? -19.487 8.729 4.585 1.00 65.44 99 LYS A CA 1
ATOM 811 C C . LYS A 1 99 ? -18.526 9.880 4.869 1.00 65.44 99 LYS A C 1
ATOM 813 O O . LYS A 1 99 ? -18.957 10.928 5.319 1.00 65.44 99 LYS A O 1
ATOM 818 N N . GLY A 1 100 ? -17.233 9.711 4.593 1.00 60.81 100 GLY A N 1
ATOM 819 C CA . GLY A 1 100 ? -16.256 10.793 4.726 1.00 60.81 100 GLY A CA 1
ATOM 820 C C . GLY A 1 100 ? -16.495 11.944 3.743 1.00 60.81 100 GLY A C 1
ATOM 821 O O . GLY A 1 100 ? -16.259 13.095 4.099 1.00 60.81 100 GLY A O 1
ATOM 822 N N . GLU A 1 101 ? -16.992 11.652 2.535 1.00 58.94 101 GLU A N 1
ATOM 823 C CA . GLU A 1 101 ? -17.434 12.678 1.579 1.00 58.94 101 GLU A CA 1
ATOM 824 C C . GLU A 1 101 ? -18.705 13.403 2.052 1.00 58.94 101 GLU A C 1
ATOM 826 O O . GLU A 1 101 ? -18.813 14.616 1.863 1.00 58.94 101 GLU A O 1
ATOM 831 N N . GLU A 1 102 ? -19.632 12.689 2.698 1.00 56.34 102 GLU A N 1
ATOM 832 C CA . GLU A 1 102 ? -20.883 13.240 3.239 1.00 56.34 102 GLU A CA 1
ATOM 833 C C . GLU A 1 102 ? -20.675 14.070 4.525 1.00 56.34 102 GLU A C 1
ATOM 835 O O . GLU A 1 102 ? -21.262 15.144 4.663 1.00 56.34 102 GLU A O 1
ATOM 840 N N . ASP A 1 103 ? -19.805 13.624 5.438 1.00 55.09 103 ASP A N 1
ATOM 841 C CA . ASP A 1 103 ? -19.593 14.236 6.763 1.00 55.09 103 ASP A CA 1
ATOM 842 C C . ASP A 1 103 ? -18.569 15.388 6.760 1.00 55.09 103 ASP A C 1
ATOM 844 O O . ASP A 1 103 ? -18.463 16.153 7.723 1.00 55.09 103 ASP A O 1
ATOM 848 N N . GLY A 1 104 ? -17.790 15.542 5.690 1.00 53.41 104 GLY A N 1
ATOM 849 C CA . GLY A 1 104 ? -16.669 16.474 5.668 1.00 53.41 104 GLY A CA 1
ATOM 850 C C . GLY A 1 104 ? -16.14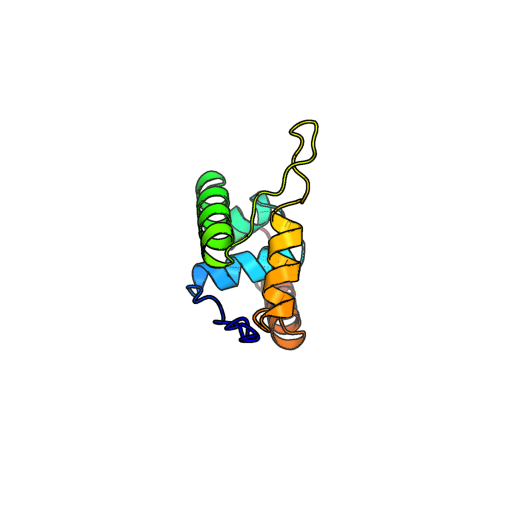6 16.693 4.265 1.00 53.41 104 GLY A C 1
ATOM 851 O O . GLY A 1 104 ? -15.053 16.239 3.935 1.00 53.41 104 GLY A O 1
ATOM 852 N N . GLY A 1 105 ? -16.934 17.415 3.464 1.00 45.91 105 GLY A N 1
ATOM 853 C CA . GLY A 1 105 ? -16.593 17.804 2.103 1.00 45.91 105 GLY A CA 1
ATOM 854 C C . GLY A 1 105 ? -15.131 18.218 1.957 1.00 45.91 105 GLY A C 1
ATOM 855 O O . GLY A 1 105 ? -14.589 18.958 2.784 1.00 45.91 105 GLY A O 1
ATOM 856 N N . LEU A 1 106 ? -14.513 17.736 0.879 1.00 49.16 106 LEU A N 1
ATOM 857 C CA . LEU A 1 106 ? -13.205 18.164 0.400 1.00 49.16 106 LEU A CA 1
ATOM 858 C C . LEU A 1 106 ? -13.224 19.691 0.214 1.00 49.16 106 LEU A C 1
ATOM 860 O O . LEU A 1 106 ? -13.574 20.209 -0.844 1.00 49.16 106 LEU A O 1
ATOM 864 N N . ARG A 1 107 ? -12.900 20.428 1.279 1.00 43.25 107 ARG A N 1
ATOM 865 C CA . ARG A 1 107 ? -12.589 21.850 1.211 1.00 43.25 107 ARG A CA 1
ATOM 866 C C . ARG A 1 107 ? -11.221 21.967 0.547 1.00 43.25 107 ARG A C 1
ATOM 868 O O . ARG A 1 107 ? -10.242 21.460 1.089 1.00 43.25 107 ARG A O 1
ATOM 875 N N . ASN A 1 108 ? -11.265 22.581 -0.636 1.00 41.44 108 ASN A N 1
ATOM 876 C CA . ASN A 1 108 ? -10.183 23.065 -1.501 1.00 41.44 108 ASN A CA 1
ATOM 877 C C . ASN A 1 108 ? 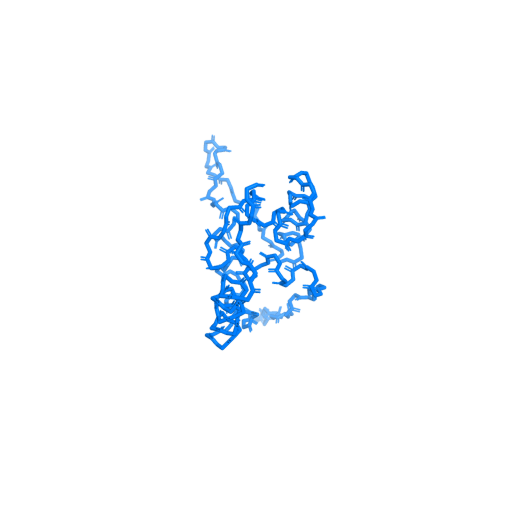-8.818 23.261 -0.835 1.00 41.44 108 ASN A C 1
ATOM 879 O O . ASN A 1 108 ? -8.768 23.950 0.210 1.00 41.44 108 ASN A O 1
#

Radius of gyration: 16.21 Å; chains: 1; bounding box: 36×60×33 Å

Foldseek 3Di:
DDPPPPPLPQQDDDPLLLVLLLCVLLPDDLVVVCVVVVHDSVRSVVSLVVLLVSLVPDQDADPVRHGPDDSSVVSNVSCVVSVSDDPVVNVVVVVVVVVCCVVPPPDD

pLDDT: mean 82.11, std 15.57, range [38.81, 95.12]

Secondary structure (DSSP, 8-state):
--------------HHHHHHHHHHHTT--HHHHHHHTT--HHHHHHHHHHHHHHTT----B-TTS-BSS-HHHHHHHHHHHTTSS-HHHHHHHHHHHHHHHHHS----